Protein AF-A0A6P0VY65-F1 (afdb_monomer_lite)

Sequence (65 aa):
HPGERHGTRKGNAMETRQLAMTNNNGEEFLQTRTVPLGSNWPDNKPNEPPKPAVVAIRRQDGQRI

Structure (mmCIF, N/CA/C/O backbone):
data_AF-A0A6P0VY65-F1
#
_entry.id   AF-A0A6P0VY65-F1
#
loop_
_atom_site.group_PDB
_atom_site.id
_atom_site.type_symbol
_atom_site.label_atom_id
_atom_site.label_alt_id
_atom_site.label_comp_id
_atom_site.label_asym_id
_atom_site.label_entity_id
_atom_site.label_seq_id
_atom_site.pdbx_PDB_ins_code
_atom_site.Cartn_x
_atom_site.Cartn_y
_atom_site.Cartn_z
_atom_site.occupancy
_atom_site.B_iso_or_equiv
_atom_site.auth_seq_id
_atom_site.auth_comp_id
_atom_site.auth_asym_id
_atom_site.auth_atom_id
_atom_site.pdbx_PDB_model_num
ATOM 1 N N . HIS A 1 1 ? -5.067 1.581 0.547 1.00 66.19 1 HIS A N 1
ATOM 2 C CA . HIS A 1 1 ? -3.626 1.285 0.354 1.00 66.19 1 HIS A CA 1
ATOM 3 C C . HIS A 1 1 ? -2.881 2.575 -0.035 1.00 66.19 1 HIS A C 1
ATOM 5 O O . HIS A 1 1 ? -3.472 3.367 -0.753 1.00 66.19 1 HIS A O 1
ATOM 11 N N . PRO A 1 2 ? -1.627 2.863 0.385 1.00 78.12 2 PRO A N 1
ATOM 12 C CA . PRO A 1 2 ? -1.008 4.180 0.125 1.00 78.12 2 PRO A CA 1
ATOM 13 C C . PRO A 1 2 ? -0.898 4.670 -1.338 1.00 78.12 2 PRO A C 1
ATOM 15 O O . PRO A 1 2 ? -0.852 5.876 -1.558 1.00 78.12 2 PRO A O 1
ATOM 18 N N . GLY A 1 3 ? -0.907 3.790 -2.345 1.00 76.38 3 GLY A N 1
ATOM 19 C CA . GLY A 1 3 ? -0.890 4.166 -3.776 1.00 76.38 3 GLY A CA 1
ATOM 20 C C . GLY A 1 3 ? -2.246 4.202 -4.463 1.00 76.38 3 GLY A C 1
ATOM 21 O O . GLY A 1 3 ? -2.335 4.560 -5.630 1.00 76.38 3 GLY A O 1
ATOM 22 N N . GLU A 1 4 ? -3.303 3.889 -3.722 1.00 69.25 4 GLU A N 1
ATOM 23 C CA . GLU A 1 4 ? -4.680 4.157 -4.122 1.00 69.25 4 GLU A CA 1
ATOM 24 C C . GLU A 1 4 ? -4.887 5.675 -4.266 1.00 69.25 4 GLU A C 1
ATOM 26 O O . GLU A 1 4 ? -5.732 6.117 -5.032 1.00 69.25 4 GLU A O 1
ATOM 31 N N . ARG A 1 5 ? -4.070 6.473 -3.550 1.00 71.31 5 ARG A N 1
ATOM 32 C CA . ARG A 1 5 ? -4.065 7.943 -3.590 1.00 71.31 5 ARG A CA 1
ATOM 33 C C . ARG A 1 5 ? -2.834 8.564 -4.235 1.00 71.31 5 ARG A C 1
ATOM 35 O O . ARG A 1 5 ? -2.980 9.374 -5.137 1.00 71.31 5 ARG A O 1
ATOM 42 N N . HIS A 1 6 ? -1.628 8.205 -3.802 1.00 80.38 6 HIS A N 1
ATOM 43 C CA . HIS A 1 6 ? -0.404 8.828 -4.335 1.00 80.38 6 HIS A CA 1
ATOM 44 C C . HIS A 1 6 ? 0.040 8.231 -5.671 1.00 80.38 6 HIS A C 1
ATOM 46 O O . HIS A 1 6 ? 1.117 8.544 -6.169 1.00 80.38 6 HIS A O 1
ATOM 52 N N . GLY A 1 7 ? -0.784 7.339 -6.227 1.00 80.69 7 GLY A N 1
ATOM 53 C CA . GLY A 1 7 ? -0.385 6.459 -7.297 1.00 80.69 7 GLY A CA 1
ATOM 54 C C . GLY A 1 7 ? 0.885 5.699 -6.925 1.00 80.69 7 GLY A C 1
ATOM 55 O O . GLY A 1 7 ? 1.239 5.459 -5.766 1.00 80.69 7 GLY A O 1
ATOM 56 N N . THR A 1 8 ? 1.559 5.287 -7.973 1.00 84.69 8 THR A N 1
ATOM 57 C CA . THR A 1 8 ? 2.864 5.808 -8.328 1.00 84.69 8 THR A CA 1
ATOM 58 C C . THR A 1 8 ? 3.717 6.474 -7.204 1.00 84.69 8 THR A C 1
ATOM 60 O O . THR A 1 8 ? 3.917 7.688 -7.196 1.00 84.69 8 THR A O 1
ATOM 63 N N . ARG A 1 9 ? 4.343 5.669 -6.316 1.00 88.12 9 ARG A N 1
ATOM 64 C CA . ARG A 1 9 ? 5.398 6.084 -5.358 1.00 88.12 9 ARG A CA 1
ATOM 65 C C . ARG A 1 9 ? 6.683 6.588 -5.999 1.00 88.12 9 ARG A C 1
ATOM 67 O O . ARG A 1 9 ? 7.673 5.862 -6.097 1.00 88.12 9 ARG A O 1
ATOM 74 N N . LYS A 1 10 ? 6.746 7.873 -6.315 1.00 86.06 10 LYS A N 1
ATOM 75 C CA . LYS A 1 10 ? 7.989 8.478 -6.814 1.00 86.06 10 LYS A CA 1
ATOM 76 C C . LYS A 1 10 ? 9.017 8.692 -5.702 1.00 86.06 10 LYS A C 1
ATOM 78 O O . LYS A 1 10 ? 8.685 9.205 -4.638 1.00 86.06 10 LYS A O 1
ATOM 83 N N . GLY A 1 11 ? 10.266 8.292 -5.957 1.00 84.62 11 GLY A N 1
ATOM 84 C CA . GLY A 1 11 ? 11.460 8.782 -5.255 1.00 84.62 11 GLY A CA 1
ATOM 85 C C . GLY A 1 11 ? 11.431 8.689 -3.726 1.00 84.62 11 GLY A C 1
ATOM 86 O O . GLY A 1 11 ? 11.879 9.615 -3.063 1.00 84.62 11 GLY A O 1
ATOM 87 N N . ASN A 1 12 ? 10.877 7.609 -3.160 1.00 77.94 12 ASN A N 1
ATOM 88 C CA . ASN A 1 12 ? 10.712 7.434 -1.709 1.00 77.94 12 ASN A CA 1
ATOM 89 C C . ASN A 1 12 ? 9.948 8.567 -0.998 1.00 77.94 12 ASN A C 1
ATOM 91 O O . ASN A 1 12 ? 10.151 8.781 0.193 1.00 77.94 12 ASN A O 1
ATOM 95 N N . ALA A 1 13 ? 9.015 9.232 -1.683 1.00 84.75 13 ALA A N 1
ATOM 96 C CA . ALA A 1 13 ? 8.165 10.253 -1.082 1.00 84.75 13 ALA A CA 1
ATOM 97 C C . ALA A 1 13 ? 7.442 9.738 0.189 1.00 84.75 13 ALA A C 1
ATOM 99 O O . ALA A 1 13 ? 6.994 8.582 0.261 1.00 84.75 13 ALA A O 1
ATOM 100 N N . MET A 1 14 ? 7.373 10.600 1.208 1.00 88.50 14 MET A N 1
ATOM 101 C CA . MET A 1 14 ? 6.868 10.344 2.565 1.00 88.50 14 MET A CA 1
ATOM 102 C C . MET A 1 14 ? 6.167 11.601 3.095 1.00 88.50 14 MET A C 1
ATOM 104 O O . MET A 1 14 ? 6.524 12.712 2.712 1.00 88.50 14 MET A O 1
ATOM 108 N N . GLU A 1 15 ? 5.213 11.434 4.007 1.00 87.25 15 GLU A N 1
ATOM 109 C CA . GLU A 1 15 ? 4.489 12.527 4.664 1.00 87.25 15 GLU A CA 1
ATOM 110 C C . GLU A 1 15 ? 4.348 12.243 6.161 1.00 87.25 15 GLU A C 1
ATOM 112 O O . GLU A 1 15 ? 3.984 11.132 6.551 1.00 87.25 15 GLU A O 1
ATOM 117 N N . THR A 1 16 ? 4.611 13.241 7.005 1.00 94.06 16 THR A N 1
ATOM 118 C CA . THR A 1 16 ? 4.390 13.156 8.454 1.00 94.06 16 THR A CA 1
ATOM 119 C C . THR A 1 16 ? 3.042 13.770 8.816 1.00 94.06 16 THR A C 1
ATOM 121 O O . THR A 1 16 ? 2.751 14.899 8.436 1.00 94.06 16 THR A O 1
ATOM 124 N N . ARG A 1 17 ? 2.229 13.028 9.570 1.00 89.94 17 ARG A N 1
ATOM 125 C CA . ARG A 1 17 ? 0.886 13.412 10.025 1.00 89.94 17 ARG A CA 1
ATOM 126 C C . ARG A 1 17 ? 0.769 13.244 11.534 1.00 89.94 17 ARG A C 1
ATOM 128 O O . ARG A 1 17 ? 1.408 12.359 12.100 1.00 89.94 17 ARG A O 1
ATOM 135 N N . GLN A 1 18 ? -0.091 14.035 12.167 1.00 95.81 18 GLN A N 1
ATOM 136 C CA . GLN A 1 18 ? -0.525 13.817 13.548 1.00 95.81 18 GLN A CA 1
ATOM 137 C C . GLN A 1 18 ? -1.991 13.383 13.567 1.00 95.81 18 GLN A C 1
ATOM 139 O O . GLN A 1 18 ? -2.795 13.872 12.776 1.00 95.81 18 GLN A O 1
ATOM 144 N N . LEU A 1 19 ? -2.318 12.428 14.434 1.00 93.19 19 LEU A N 1
ATOM 145 C CA . LEU A 1 19 ? -3.651 11.850 14.589 1.00 93.19 19 LEU A CA 1
ATOM 146 C C . LEU A 1 19 ? -4.041 11.914 16.063 1.00 93.19 19 LEU A C 1
ATOM 148 O O . LEU A 1 19 ? -3.350 11.323 16.890 1.00 93.19 19 LEU A O 1
ATOM 152 N N . ALA A 1 20 ? -5.140 12.589 16.392 1.00 95.00 20 ALA A N 1
ATOM 153 C CA . ALA A 1 20 ? -5.754 12.436 17.706 1.00 95.00 20 ALA A CA 1
ATOM 154 C C . ALA A 1 20 ? -6.293 11.005 17.833 1.00 95.00 20 ALA A C 1
ATOM 156 O O . ALA A 1 20 ? -6.997 10.521 16.945 1.00 95.00 20 ALA A O 1
ATOM 157 N N . MET A 1 21 ? -5.917 10.320 18.908 1.00 95.62 21 MET A N 1
ATOM 158 C CA . MET A 1 21 ? -6.387 8.983 19.244 1.00 95.62 21 MET A CA 1
ATOM 159 C C . MET A 1 21 ? -6.752 8.930 20.721 1.00 95.62 21 MET A C 1
ATOM 161 O O . MET A 1 21 ? -6.094 9.552 21.551 1.00 95.62 21 MET A O 1
ATOM 165 N N . THR A 1 22 ? -7.771 8.148 21.050 1.00 97.00 22 THR A N 1
ATOM 166 C CA . THR A 1 22 ? -8.134 7.839 22.433 1.00 97.00 22 THR A CA 1
ATOM 167 C C . THR A 1 22 ? -7.407 6.565 22.860 1.00 97.00 22 THR A C 1
ATOM 169 O O . THR A 1 22 ? -7.395 5.580 22.118 1.00 97.00 22 THR A O 1
ATOM 172 N N . ASN A 1 23 ? -6.762 6.577 24.025 1.00 92.31 23 ASN A N 1
ATOM 173 C CA . ASN A 1 23 ? -6.118 5.395 24.592 1.00 92.31 23 ASN A CA 1
ATOM 174 C C . ASN A 1 23 ? -7.142 4.485 25.308 1.00 92.31 23 ASN A C 1
ATOM 176 O O . ASN A 1 23 ? -8.319 4.820 25.443 1.00 92.31 23 ASN A O 1
ATOM 180 N N . ASN A 1 24 ? -6.690 3.329 25.801 1.00 96.12 24 ASN A N 1
ATOM 181 C CA . ASN A 1 24 ? -7.560 2.354 26.473 1.00 96.12 24 ASN A CA 1
ATOM 182 C C . ASN A 1 24 ? -8.175 2.863 27.795 1.00 96.12 24 ASN A C 1
ATOM 184 O O . ASN A 1 24 ? -9.119 2.250 28.287 1.00 96.12 24 ASN A O 1
ATOM 188 N N . ASN A 1 25 ? -7.663 3.962 28.358 1.00 95.44 25 ASN A N 1
ATOM 189 C CA . ASN A 1 25 ? -8.189 4.609 29.562 1.00 95.44 25 ASN A CA 1
ATOM 190 C C . ASN A 1 25 ? -9.253 5.678 29.235 1.00 95.44 25 ASN A C 1
ATOM 192 O O . ASN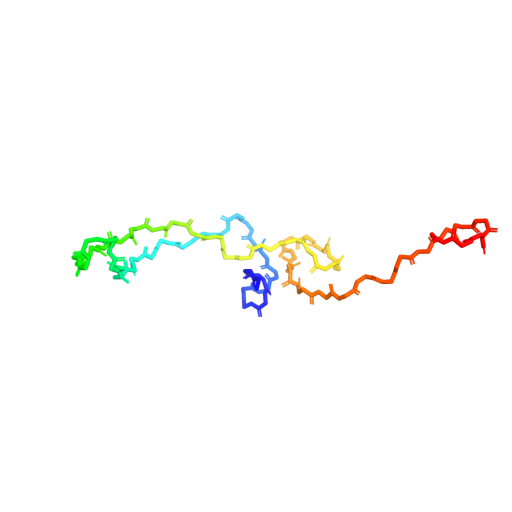 A 1 25 ? -9.821 6.268 30.149 1.00 95.44 25 ASN A O 1
ATOM 196 N N . GLY A 1 26 ? -9.513 5.950 27.949 1.00 94.75 26 GLY A N 1
ATOM 197 C CA . GLY A 1 26 ? -10.403 7.025 27.502 1.00 94.75 26 GLY A CA 1
ATOM 198 C C . GLY A 1 26 ? -9.719 8.386 27.317 1.00 94.75 26 GLY A C 1
ATOM 199 O O . GLY A 1 26 ? -10.403 9.366 27.039 1.00 94.75 26 GLY A O 1
ATOM 200 N N . GLU A 1 27 ? -8.392 8.472 27.448 1.00 97.25 27 GLU A N 1
ATOM 201 C CA . GLU A 1 27 ? -7.642 9.734 27.374 1.00 97.25 27 GLU A CA 1
ATOM 202 C C . GLU A 1 27 ? -7.189 10.024 25.934 1.00 97.25 27 GLU A C 1
ATOM 204 O O . GLU A 1 27 ? -6.727 9.127 25.222 1.00 97.25 27 GLU A O 1
ATOM 209 N N . GLU A 1 28 ? -7.282 11.280 25.495 1.00 96.75 28 GLU A N 1
ATOM 210 C CA . GLU A 1 28 ? -6.831 11.698 24.163 1.00 96.75 28 GLU A CA 1
ATOM 211 C C . GLU A 1 28 ? -5.318 11.963 24.108 1.00 96.75 28 GLU A C 1
ATOM 213 O O . GLU A 1 28 ? -4.736 12.575 25.003 1.00 96.75 28 GLU A O 1
ATOM 218 N N . PHE A 1 29 ? -4.674 11.554 23.012 1.00 96.69 29 PHE A N 1
ATOM 219 C CA . PHE A 1 29 ? -3.278 11.873 22.708 1.00 96.69 29 PHE A CA 1
ATOM 220 C C . PHE A 1 29 ? -3.040 12.036 21.199 1.00 96.69 29 PHE A C 1
ATOM 222 O O . PHE A 1 29 ? -3.755 11.470 20.372 1.00 96.69 29 PHE A O 1
ATOM 229 N N . LEU A 1 30 ? -2.004 12.792 20.818 1.00 97.19 30 LEU A N 1
ATOM 230 C CA . LEU A 1 30 ? -1.614 12.986 19.416 1.00 97.19 30 LEU A CA 1
ATOM 231 C C . LEU A 1 30 ? -0.529 11.983 18.994 1.00 97.19 30 LEU A C 1
ATOM 233 O O . LEU A 1 30 ? 0.639 12.104 19.367 1.00 97.19 30 LEU A O 1
ATOM 237 N N . GLN A 1 31 ? -0.887 11.019 18.147 1.00 96.50 31 GLN A N 1
ATOM 238 C CA . GLN A 1 31 ? 0.063 10.112 17.507 1.00 96.50 31 GLN A CA 1
ATOM 239 C C . GLN A 1 31 ? 0.686 10.765 16.265 1.00 96.50 31 GLN A C 1
ATOM 241 O O . GLN A 1 31 ? 0.011 10.963 15.255 1.00 96.50 31 GLN A O 1
ATOM 246 N N . THR A 1 32 ? 1.996 11.020 16.288 1.00 96.38 32 THR A N 1
ATOM 247 C CA . THR A 1 32 ? 2.746 11.396 15.074 1.00 96.38 32 THR A CA 1
ATOM 248 C C . THR A 1 32 ? 3.123 10.144 14.273 1.00 96.38 32 THR A C 1
ATOM 250 O O . THR A 1 32 ? 3.607 9.164 14.838 1.00 96.38 32 THR A O 1
ATOM 253 N N . ARG A 1 33 ? 2.912 10.155 12.952 1.00 94.12 33 ARG A N 1
ATOM 254 C CA . ARG A 1 33 ? 3.234 9.053 12.028 1.00 94.12 33 ARG A CA 1
ATOM 255 C C . ARG A 1 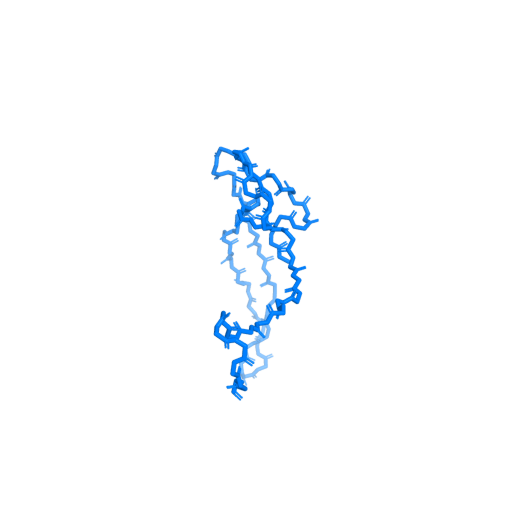33 ? 3.820 9.589 10.730 1.00 94.12 33 ARG A C 1
ATOM 257 O O . ARG A 1 33 ? 3.197 10.434 10.095 1.00 94.12 33 ARG A O 1
ATOM 264 N N . THR A 1 34 ? 4.928 9.020 10.268 1.00 93.19 34 THR A N 1
ATOM 265 C CA . THR A 1 34 ? 5.411 9.228 8.894 1.00 93.19 34 THR A CA 1
ATOM 266 C C . THR A 1 34 ? 4.969 8.059 8.018 1.00 93.19 34 THR A C 1
ATOM 268 O O . THR A 1 34 ? 5.230 6.900 8.341 1.00 93.19 34 THR A O 1
ATOM 271 N N . VAL A 1 35 ? 4.258 8.349 6.930 1.00 89.44 35 VAL A N 1
ATOM 272 C CA . VAL A 1 35 ? 3.649 7.360 6.029 1.00 89.44 35 VAL A CA 1
ATOM 273 C C . VAL A 1 35 ? 4.110 7.576 4.586 1.00 89.44 35 VAL A C 1
ATOM 275 O O . VAL A 1 35 ? 4.390 8.709 4.197 1.00 89.44 35 VAL A O 1
ATOM 278 N N . PRO A 1 36 ? 4.210 6.516 3.766 1.00 87.44 36 PRO A N 1
ATOM 279 C CA . PRO A 1 36 ? 4.722 6.649 2.414 1.00 87.44 36 PRO A CA 1
ATOM 280 C C . PRO A 1 36 ? 3.680 7.252 1.465 1.00 87.44 36 PRO A C 1
ATOM 282 O O . PRO A 1 36 ? 2.512 6.857 1.451 1.00 87.44 36 PRO A O 1
ATOM 285 N N . LEU A 1 37 ? 4.134 8.178 0.623 1.00 83.88 37 LEU A N 1
ATOM 286 C CA . LEU A 1 37 ? 3.371 8.744 -0.487 1.00 83.88 37 LEU A CA 1
ATOM 287 C C . LEU A 1 37 ? 3.484 7.784 -1.683 1.00 83.88 37 LEU A C 1
ATOM 289 O O . LEU A 1 37 ? 4.232 8.017 -2.628 1.00 83.88 37 LEU A O 1
ATOM 293 N N . GLY A 1 38 ? 2.805 6.640 -1.571 1.00 88.94 38 GLY A N 1
ATOM 294 C CA . GLY A 1 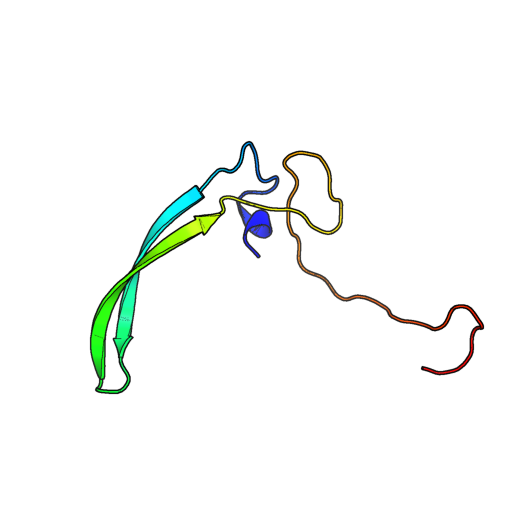38 ? 2.892 5.492 -2.482 1.00 88.94 38 GLY A CA 1
ATOM 295 C C . GLY A 1 38 ? 3.536 4.250 -1.784 1.00 88.94 38 GLY A C 1
ATOM 296 O O . GLY A 1 38 ? 3.593 4.229 -0.566 1.00 88.94 38 GLY A O 1
ATOM 297 N N . SER A 1 39 ? 3.957 3.110 -2.386 1.00 84.38 39 SER A N 1
ATOM 298 C CA . SER A 1 39 ? 3.396 2.516 -3.613 1.00 84.38 39 SER A CA 1
ATOM 299 C C . SER A 1 39 ? 4.235 1.369 -4.386 1.00 84.38 39 SER A C 1
ATOM 301 O O . SER A 1 39 ? 5.212 1.777 -4.994 1.00 84.38 39 SER A O 1
ATOM 303 N N . ASN A 1 40 ? 3.973 0.022 -4.429 1.00 90.94 40 ASN A N 1
ATOM 304 C CA . ASN A 1 40 ? 4.390 -1.063 -5.412 1.00 90.94 40 ASN A CA 1
ATOM 305 C C . ASN A 1 40 ? 3.434 -2.359 -5.544 1.00 90.94 40 ASN A C 1
ATOM 307 O O . ASN A 1 40 ? 3.635 -3.299 -4.780 1.00 90.94 40 ASN A O 1
ATOM 311 N N . TRP A 1 41 ? 2.345 -2.413 -6.379 1.00 87.75 41 TRP A N 1
ATOM 312 C CA . TRP A 1 41 ? 1.230 -3.428 -6.529 1.00 87.75 41 TRP A CA 1
ATOM 313 C C . TRP A 1 41 ? 0.003 -3.049 -7.469 1.00 87.75 41 TRP A C 1
ATOM 315 O O . TRP A 1 41 ? -0.537 -1.937 -7.413 1.00 87.75 41 TRP A O 1
ATOM 325 N N . PRO A 1 42 ? -0.576 -3.977 -8.267 1.00 89.00 42 PRO A N 1
ATOM 326 C CA . PRO A 1 42 ? 0.034 -5.211 -8.740 1.00 89.00 42 PRO A CA 1
ATOM 327 C C . PRO A 1 42 ? 0.865 -4.934 -10.008 1.00 89.00 42 PRO A C 1
ATOM 329 O O . PRO A 1 42 ? 1.767 -5.696 -10.329 1.00 89.00 42 PRO A O 1
ATOM 332 N N . ASP A 1 43 ? 0.614 -3.804 -10.679 1.00 83.31 43 ASP A N 1
ATOM 333 C CA . ASP A 1 43 ? 1.152 -3.439 -11.994 1.00 83.31 43 ASP A CA 1
ATOM 334 C C . ASP A 1 43 ? 2.628 -3.004 -11.954 1.00 83.31 43 ASP A C 1
ATOM 336 O O . ASP A 1 43 ? 3.260 -2.908 -13.000 1.00 83.31 43 ASP A O 1
ATOM 340 N N . ASN A 1 44 ? 3.167 -2.729 -10.757 1.00 70.81 44 ASN A N 1
ATOM 341 C CA . ASN A 1 44 ? 4.603 -2.730 -10.431 1.00 70.81 44 ASN A CA 1
ATOM 342 C C . ASN A 1 44 ? 5.566 -1.982 -11.378 1.00 70.81 44 ASN A C 1
ATOM 344 O O . ASN A 1 44 ? 6.728 -2.357 -11.529 1.00 70.81 44 ASN A O 1
ATOM 348 N N . LYS A 1 45 ? 5.128 -0.877 -11.978 1.00 86.56 45 LYS A N 1
ATOM 349 C CA . LYS A 1 45 ? 6.019 -0.001 -12.747 1.00 86.56 45 LYS A CA 1
ATOM 350 C C . LYS A 1 45 ? 6.903 0.864 -11.826 1.00 86.56 45 LYS A C 1
ATOM 352 O O . LYS A 1 45 ? 6.614 0.978 -10.629 1.00 86.56 45 LYS A O 1
ATOM 357 N N . PRO A 1 46 ? 8.001 1.458 -12.337 1.00 83.88 46 PRO A N 1
ATOM 358 C CA . PRO A 1 46 ? 8.939 2.208 -11.517 1.00 83.88 46 PRO A CA 1
ATOM 359 C C . PRO A 1 46 ? 8.281 3.440 -10.954 1.00 83.88 46 PRO A C 1
ATOM 361 O O . PRO A 1 46 ? 7.632 4.191 -11.680 1.00 83.88 46 PRO A O 1
ATOM 364 N N . ASN A 1 47 ? 8.525 3.659 -9.670 1.00 62.44 47 ASN A N 1
ATOM 365 C CA . ASN A 1 47 ? 7.811 4.647 -8.905 1.00 62.44 47 ASN A CA 1
ATOM 366 C C . ASN A 1 47 ? 6.278 4.387 -8.860 1.00 62.44 47 ASN A C 1
ATOM 368 O O . ASN A 1 47 ? 5.608 5.391 -8.802 1.00 62.44 47 ASN A O 1
ATOM 372 N N . GLU A 1 48 ? 5.752 3.138 -8.989 1.00 67.94 48 GLU A N 1
ATOM 373 C CA . GLU A 1 48 ? 4.343 2.612 -9.176 1.00 67.94 48 GLU A CA 1
ATOM 374 C C . GLU A 1 48 ? 3.304 2.652 -7.966 1.00 67.94 48 GLU A C 1
ATOM 376 O O . GLU A 1 48 ? 3.708 3.024 -6.874 1.00 67.94 48 GLU A O 1
ATOM 381 N N . PRO A 1 49 ? 1.982 2.291 -8.046 1.00 61.53 49 PRO A N 1
ATOM 382 C CA . PRO A 1 49 ? 1.032 2.163 -6.885 1.00 61.53 49 PRO A CA 1
ATOM 383 C C . PRO A 1 49 ? 1.013 0.720 -6.312 1.00 61.53 49 PRO A C 1
ATOM 385 O O . PRO A 1 49 ? 1.533 -0.091 -7.053 1.00 61.53 49 PRO A O 1
ATOM 388 N N . PRO A 1 50 ? 0.493 0.371 -5.089 1.00 76.62 50 PRO A N 1
ATOM 389 C CA . PRO A 1 50 ? -0.790 -0.221 -4.799 1.00 76.62 50 PRO A CA 1
ATOM 390 C C . PRO A 1 50 ? -2.059 0.349 -5.314 1.00 76.62 50 PRO A C 1
ATOM 392 O O . PRO A 1 50 ? -2.549 1.365 -4.845 1.00 76.62 50 PRO A O 1
ATOM 395 N N . LYS A 1 51 ? -2.704 -0.530 -6.055 1.00 81.19 51 LYS A N 1
ATOM 396 C CA . LYS A 1 51 ? -4.086 -0.899 -5.785 1.00 81.19 51 LYS A CA 1
ATOM 397 C C . LYS A 1 51 ? -4.150 -1.947 -4.634 1.00 81.19 51 LYS A C 1
ATOM 399 O O . LYS A 1 51 ? -3.115 -2.420 -4.170 1.00 81.19 51 LYS A O 1
ATOM 404 N N . PRO A 1 52 ? -5.335 -2.299 -4.131 1.00 78.25 52 PRO A N 1
ATOM 405 C CA . PRO A 1 52 ? -5.617 -3.593 -3.504 1.00 78.25 52 PRO A CA 1
ATOM 406 C C . PRO A 1 52 ? -6.576 -4.410 -4.393 1.00 78.25 52 PRO A C 1
ATOM 408 O O . PRO A 1 52 ? -7.406 -3.818 -5.078 1.00 78.25 52 PRO A O 1
ATOM 411 N N . ALA A 1 53 ? -6.512 -5.746 -4.393 1.00 85.75 53 ALA A N 1
ATOM 412 C CA . ALA A 1 53 ? -7.552 -6.580 -5.017 1.00 85.75 53 ALA A CA 1
ATOM 413 C C . ALA A 1 53 ? -7.516 -8.045 -4.551 1.00 85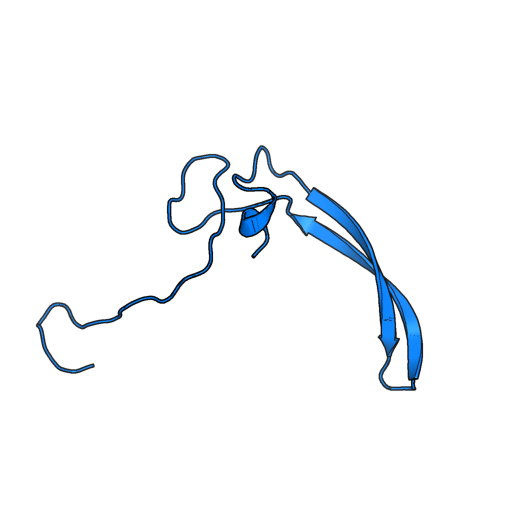.75 53 ALA A C 1
ATOM 415 O O . ALA A 1 53 ? -6.657 -8.467 -3.777 1.00 85.75 53 ALA A O 1
ATOM 416 N N . VAL A 1 54 ? -8.485 -8.804 -5.062 1.00 82.00 54 VAL A N 1
ATOM 417 C CA . VAL A 1 54 ? -8.708 -10.229 -4.809 1.00 82.00 54 VAL A CA 1
ATOM 418 C C . VAL A 1 54 ? -7.804 -11.070 -5.711 1.00 82.00 54 VAL A C 1
ATOM 420 O O . VAL A 1 54 ? -7.748 -10.843 -6.918 1.00 82.00 54 VAL A O 1
ATOM 423 N N . VAL A 1 55 ? -7.132 -12.069 -5.139 1.00 81.94 55 VAL A N 1
ATOM 424 C CA . VAL A 1 55 ? -6.330 -13.042 -5.893 1.00 81.94 55 VAL A CA 1
ATOM 425 C C . VAL A 1 55 ? -7.081 -14.364 -6.024 1.00 81.94 55 VAL A C 1
ATOM 427 O O . VAL A 1 55 ? -7.429 -14.997 -5.030 1.00 81.94 55 VAL A O 1
ATOM 430 N N . ALA A 1 56 ? -7.319 -14.798 -7.261 1.00 83.88 56 ALA A N 1
ATOM 431 C CA . ALA A 1 56 ? -7.735 -16.167 -7.532 1.00 83.88 56 ALA A CA 1
ATOM 432 C C . ALA A 1 56 ? -6.508 -17.082 -7.405 1.00 83.88 56 ALA A C 1
ATOM 434 O O . ALA A 1 56 ? -5.534 -16.926 -8.141 1.00 83.88 56 ALA A O 1
ATOM 435 N N . ILE A 1 57 ? -6.552 -18.026 -6.467 1.00 84.50 57 ILE A N 1
ATOM 436 C CA . ILE A 1 57 ? -5.479 -18.994 -6.211 1.00 84.50 57 ILE A CA 1
ATOM 437 C C . ILE A 1 57 ? -5.948 -20.360 -6.726 1.00 84.50 57 ILE A C 1
ATOM 439 O O . ILE A 1 57 ? -7.114 -20.704 -6.560 1.00 84.50 57 ILE A O 1
ATOM 443 N N . ARG A 1 58 ? -5.070 -21.122 -7.393 1.00 89.81 58 ARG A N 1
ATOM 444 C CA . ARG A 1 58 ? -5.348 -22.476 -7.913 1.00 89.81 58 ARG A CA 1
ATOM 445 C C . ARG A 1 58 ? -4.057 -23.288 -8.042 1.00 89.81 58 ARG A C 1
ATOM 447 O O . ARG A 1 58 ? -2.996 -22.697 -8.243 1.00 89.81 58 ARG A O 1
ATOM 454 N N . ARG A 1 59 ? -4.137 -24.622 -8.008 1.00 89.50 59 ARG A N 1
ATOM 455 C CA . ARG A 1 59 ? -2.992 -25.495 -8.329 1.00 89.50 59 ARG A CA 1
ATOM 456 C C . ARG A 1 59 ? -2.788 -25.596 -9.847 1.00 89.50 59 ARG A C 1
ATOM 458 O O . ARG A 1 59 ? -3.756 -25.609 -10.605 1.00 89.50 59 ARG A O 1
ATOM 465 N N . GLN A 1 60 ? -1.532 -25.644 -10.300 1.00 90.00 60 GLN A N 1
ATOM 466 C CA . GLN A 1 60 ? -1.197 -25.713 -11.734 1.00 90.00 60 GLN A CA 1
ATOM 467 C C . GLN A 1 60 ? -1.497 -27.081 -12.361 1.00 90.00 60 GLN A C 1
ATOM 469 O O . GLN A 1 60 ? -1.877 -27.139 -13.525 1.00 90.00 60 GLN A O 1
ATOM 474 N N . ASP A 1 61 ? -1.382 -28.155 -11.579 1.00 88.75 61 ASP A N 1
ATOM 475 C CA . ASP A 1 61 ? -1.745 -29.531 -11.951 1.00 88.75 61 ASP A CA 1
ATOM 476 C C . ASP A 1 61 ? -3.269 -29.765 -12.019 1.00 88.75 61 ASP A C 1
ATOM 478 O O . ASP A 1 61 ? -3.718 -30.891 -12.223 1.00 88.75 61 ASP A O 1
ATOM 482 N N . GLY A 1 62 ? -4.074 -28.714 -11.821 1.00 88.00 62 GLY A N 1
ATOM 483 C CA . GLY A 1 62 ? -5.534 -28.766 -11.848 1.00 88.00 62 GLY A CA 1
ATOM 484 C C . GLY A 1 62 ? -6.166 -29.511 -10.670 1.00 88.00 62 GLY A C 1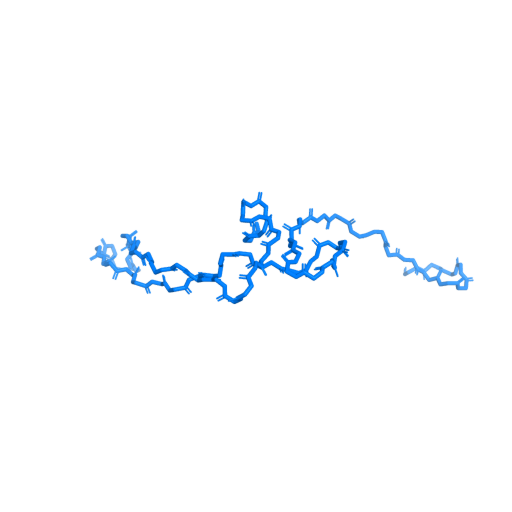
ATOM 485 O O . GLY A 1 62 ? -7.392 -29.597 -10.605 1.00 88.00 62 GLY A O 1
ATOM 486 N N . GLN A 1 63 ? -5.372 -30.034 -9.731 1.00 90.88 63 GLN A N 1
ATOM 487 C CA . GLN A 1 63 ? -5.905 -30.693 -8.545 1.00 90.88 63 GLN A CA 1
ATOM 488 C C . GLN A 1 63 ? -6.585 -29.672 -7.622 1.00 90.88 63 GLN A C 1
ATOM 490 O O . GLN A 1 63 ? -6.326 -28.464 -7.669 1.00 90.88 63 GLN A O 1
ATOM 495 N N . ARG A 1 64 ? -7.476 -30.167 -6.761 1.00 86.38 64 ARG A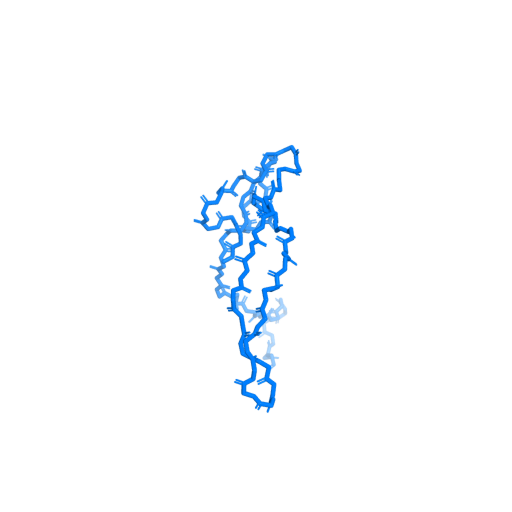 N 1
ATOM 496 C CA . ARG A 1 64 ? -8.187 -29.329 -5.792 1.00 86.38 64 ARG A CA 1
ATOM 497 C C . ARG A 1 64 ? -7.198 -28.703 -4.799 1.00 86.38 64 ARG A C 1
ATOM 499 O O . ARG A 1 64 ? -6.228 -29.352 -4.399 1.00 86.38 64 ARG A O 1
ATOM 506 N N . ILE A 1 65 ? -7.457 -27.439 -4.459 1.00 70.44 65 ILE A N 1
ATOM 507 C CA . ILE A 1 65 ? -6.811 -26.710 -3.355 1.00 70.44 65 ILE A CA 1
ATOM 508 C C . ILE A 1 65 ? -7.231 -27.359 -2.036 1.00 70.44 65 ILE A C 1
ATOM 510 O O . ILE A 1 65 ? -8.451 -27.625 -1.914 1.00 70.44 65 ILE A O 1
#

Radius of gyration: 18.32 Å; chains: 1; bounding box: 22×44×42 Å

Secondary structure (DSSP, 8-state):
-THHHH-S--TT-EEEEEEEEE-TTS-EEEEEEEEES---BSS--TT-PBP--PPP---TT----

Foldseek 3Di:
DLCVPLFQQPPFAKDWDWDWDQDPVRDTDIDIDIGGNADADDVGDHSGHDDDDDDDDADPVRDDD

pLDDT: mean 85.81, std 8.9, range [61.53, 97.25]